Protein AF-A0A955VDM5-F1 (afdb_monomer)

Sequence (91 aa):
AAPAALADGPSVFKAEGCTECHSVSAKGIKLNADGTLEKDLSHIGAKHDKKWIAGVLLQKVDNEKGDKHKKKWRGSKDDLKVLAEWLESLK

Mean predicted aligned error: 4.31 Å

Structure (mmCIF, N/CA/C/O backbone):
data_AF-A0A955VDM5-F1
#
_entry.id   AF-A0A955VDM5-F1
#
loop_
_atom_site.group_PDB
_atom_site.id
_atom_site.type_symbol
_atom_site.lab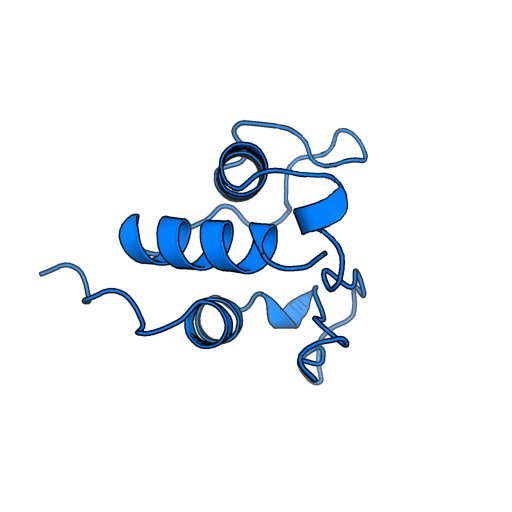el_atom_id
_atom_site.label_alt_id
_atom_site.label_comp_id
_atom_site.label_asym_id
_atom_site.label_entity_id
_atom_site.label_seq_id
_atom_site.pdbx_PDB_ins_code
_atom_site.Cartn_x
_atom_site.Cartn_y
_atom_site.Cartn_z
_atom_site.occupancy
_atom_site.B_iso_or_equiv
_atom_site.auth_seq_id
_atom_site.auth_comp_id
_atom_site.auth_asym_id
_atom_site.auth_atom_id
_atom_site.pdbx_PDB_model_num
ATOM 1 N N . ALA A 1 1 ? -15.599 8.113 17.972 1.00 36.66 1 ALA A N 1
ATOM 2 C CA . ALA A 1 1 ? -14.966 6.782 17.905 1.00 36.66 1 ALA A CA 1
ATOM 3 C C . ALA A 1 1 ? -14.329 6.642 16.530 1.00 36.66 1 ALA A C 1
ATOM 5 O O . ALA A 1 1 ? -14.972 7.042 15.566 1.00 36.66 1 ALA A O 1
ATOM 6 N N . ALA A 1 2 ? -13.082 6.176 16.427 1.00 46.00 2 ALA A N 1
ATOM 7 C CA . ALA A 1 2 ? -12.560 5.761 15.124 1.00 46.00 2 ALA A CA 1
ATOM 8 C C . ALA A 1 2 ? -13.387 4.551 14.646 1.00 46.00 2 ALA A C 1
ATOM 10 O O . ALA A 1 2 ? -13.792 3.757 15.501 1.00 46.00 2 ALA A O 1
ATOM 11 N N . PRO A 1 3 ? -13.701 4.429 13.346 1.00 51.56 3 PRO A N 1
ATOM 12 C CA . PRO A 1 3 ? -14.393 3.250 12.843 1.00 51.56 3 PRO A CA 1
ATOM 13 C C . PRO A 1 3 ? -13.570 2.001 13.181 1.00 51.56 3 PRO A C 1
ATOM 15 O O . PRO A 1 3 ? -12.339 2.037 13.144 1.00 51.56 3 PRO A O 1
ATOM 18 N N . ALA A 1 4 ? -14.257 0.929 13.577 1.00 58.91 4 ALA A N 1
ATOM 19 C CA . ALA A 1 4 ? -13.622 -0.364 13.790 1.00 58.91 4 ALA A CA 1
ATOM 20 C C . ALA A 1 4 ? -12.984 -0.831 12.477 1.00 58.91 4 ALA A C 1
ATOM 22 O O . ALA A 1 4 ? -13.553 -0.600 11.409 1.00 58.91 4 ALA A O 1
ATOM 23 N N . ALA A 1 5 ? -11.819 -1.471 12.580 1.00 61.97 5 ALA A N 1
ATOM 24 C CA . ALA A 1 5 ? -11.118 -2.016 11.427 1.00 61.97 5 ALA A CA 1
ATOM 25 C C . ALA A 1 5 ? -12.043 -2.916 10.596 1.00 61.97 5 ALA A C 1
ATOM 27 O O . ALA A 1 5 ? -12.849 -3.673 11.153 1.00 61.97 5 ALA A O 1
ATOM 28 N N . LEU A 1 6 ? -11.919 -2.855 9.272 1.00 72.69 6 LEU A N 1
ATOM 29 C CA . LEU A 1 6 ? -12.595 -3.804 8.395 1.00 72.69 6 LEU A CA 1
ATOM 30 C C . LEU A 1 6 ? -12.079 -5.220 8.671 1.00 72.69 6 LEU A C 1
ATOM 32 O O . LEU A 1 6 ? -10.921 -5.430 9.032 1.00 72.69 6 LEU A O 1
ATOM 36 N N . ALA A 1 7 ? -12.969 -6.198 8.500 1.00 78.12 7 ALA A N 1
ATOM 37 C CA . ALA A 1 7 ? -12.746 -7.563 8.970 1.00 78.12 7 ALA A CA 1
ATOM 38 C C . ALA A 1 7 ? -11.564 -8.279 8.291 1.00 78.12 7 ALA A C 1
ATOM 40 O O . ALA A 1 7 ? -10.983 -9.184 8.890 1.00 78.12 7 ALA A O 1
ATOM 41 N N . ASP A 1 8 ? -11.201 -7.897 7.060 1.00 90.75 8 ASP A N 1
ATOM 42 C CA . ASP A 1 8 ? -10.125 -8.538 6.305 1.00 90.75 8 ASP A CA 1
ATOM 43 C C . ASP A 1 8 ? -9.406 -7.599 5.316 1.00 90.75 8 ASP A C 1
ATOM 45 O O . ASP A 1 8 ? -9.899 -6.535 4.930 1.00 90.75 8 ASP A O 1
ATOM 49 N N . GLY A 1 9 ? -8.206 -8.014 4.895 1.00 93.50 9 GLY A N 1
ATOM 50 C CA . GLY A 1 9 ? -7.354 -7.268 3.965 1.00 93.50 9 GLY A CA 1
ATOM 51 C C . GLY A 1 9 ? -7.991 -6.966 2.603 1.00 93.50 9 GLY A C 1
ATOM 52 O O . GLY A 1 9 ? -7.912 -5.814 2.173 1.00 93.50 9 GLY A O 1
ATOM 53 N N . PRO A 1 10 ? -8.655 -7.926 1.924 1.00 95.31 10 PRO A N 1
ATOM 54 C CA . PRO A 1 10 ? -9.395 -7.652 0.692 1.00 95.31 10 PRO A CA 1
ATOM 55 C C . PRO A 1 10 ? -10.460 -6.559 0.841 1.00 95.31 10 PRO A C 1
ATOM 57 O O . PRO A 1 10 ? -10.649 -5.756 -0.076 1.00 95.31 10 PRO A O 1
ATOM 60 N N . SER A 1 11 ? -11.155 -6.522 1.978 1.00 94.56 11 SER A N 1
ATOM 61 C CA . SER A 1 11 ? -12.174 -5.517 2.273 1.00 94.56 11 SER A CA 1
ATOM 62 C C . SER A 1 11 ? -11.545 -4.142 2.458 1.00 94.56 11 SER A C 1
ATOM 64 O O . SER A 1 11 ? -12.000 -3.197 1.815 1.00 94.56 11 SER A O 1
ATOM 66 N N . VAL A 1 12 ? -10.454 -4.039 3.229 1.00 95.50 12 VAL A N 1
ATOM 67 C CA . VAL A 1 12 ? -9.683 -2.787 3.354 1.00 95.50 12 VAL A CA 1
ATOM 68 C C . VAL A 1 12 ? -9.181 -2.317 1.988 1.00 95.50 12 VAL A C 1
ATOM 70 O O . VAL A 1 12 ? -9.362 -1.161 1.621 1.00 95.50 12 VAL A O 1
ATOM 73 N N . PHE A 1 13 ? -8.602 -3.216 1.190 1.00 96.00 13 PHE A N 1
ATOM 74 C CA . PHE A 1 13 ? -8.049 -2.894 -0.127 1.00 96.00 13 PHE A CA 1
ATOM 75 C C . PHE A 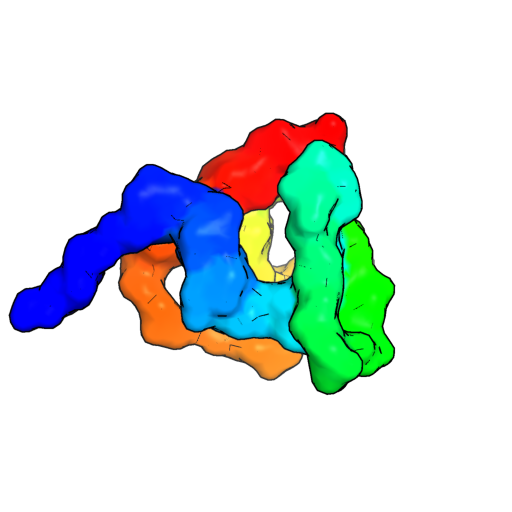1 13 ? -9.093 -2.270 -1.062 1.00 96.00 13 PHE A C 1
ATOM 77 O O . PHE A 1 13 ? -8.817 -1.284 -1.749 1.00 96.00 13 PHE A O 1
ATOM 84 N N . LYS A 1 14 ? -10.308 -2.829 -1.079 1.00 93.50 14 LYS A N 1
ATOM 85 C CA . LYS A 1 14 ? -11.418 -2.306 -1.884 1.00 93.50 14 LYS A CA 1
ATOM 86 C C . LYS A 1 14 ? -11.965 -0.997 -1.316 1.00 93.50 14 LYS A C 1
ATOM 88 O O . LYS A 1 14 ? -12.156 -0.060 -2.084 1.00 93.50 14 LYS A O 1
ATOM 93 N N . ALA A 1 15 ? -12.193 -0.928 -0.004 1.00 93.19 15 ALA A N 1
ATOM 94 C CA . ALA A 1 15 ? -12.778 0.238 0.657 1.00 93.19 15 ALA A CA 1
ATOM 95 C C . ALA A 1 15 ? -11.883 1.484 0.571 1.00 93.19 15 ALA A C 1
ATOM 97 O O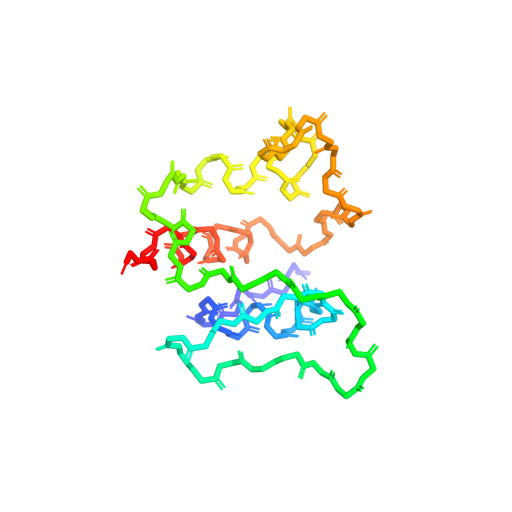 . ALA A 1 15 ? -12.380 2.586 0.366 1.00 93.19 15 ALA A O 1
ATOM 98 N N . GLU A 1 16 ? -10.564 1.303 0.645 1.00 93.25 16 GLU A N 1
ATOM 99 C CA . GLU A 1 16 ? -9.579 2.392 0.595 1.00 93.25 16 GLU A CA 1
ATOM 100 C C . GLU A 1 16 ? -9.174 2.780 -0.842 1.00 93.25 16 GLU A C 1
ATOM 102 O O . GLU A 1 16 ? -8.201 3.506 -1.048 1.00 93.25 16 GLU A O 1
ATOM 107 N N . GLY A 1 17 ? -9.895 2.289 -1.858 1.00 92.00 17 GLY A N 1
ATOM 108 C CA . GLY A 1 17 ? -9.697 2.688 -3.256 1.00 92.00 17 GLY A CA 1
ATOM 109 C C . GLY A 1 17 ? -8.436 2.124 -3.916 1.00 92.00 17 GLY A C 1
ATOM 110 O O . GLY A 1 17 ? -8.017 2.604 -4.968 1.00 92.00 17 GLY A O 1
ATOM 111 N N . CYS A 1 18 ? -7.813 1.076 -3.363 1.00 94.56 18 CYS A N 1
ATOM 112 C CA . CYS A 1 18 ? -6.586 0.515 -3.946 1.00 94.56 18 CYS A CA 1
ATOM 113 C C . CYS A 1 18 ? -6.815 -0.026 -5.372 1.00 94.56 18 CYS A C 1
ATOM 115 O O . CYS A 1 18 ? -5.905 -0.008 -6.202 1.00 94.56 18 CYS A O 1
ATOM 117 N N . THR A 1 19 ? -8.052 -0.432 -5.678 1.00 94.44 19 THR A N 1
ATOM 118 C CA . THR A 1 19 ? -8.477 -0.911 -7.005 1.00 94.44 19 THR A CA 1
ATOM 119 C C . THR A 1 19 ? -8.485 0.164 -8.097 1.00 94.44 19 THR A C 1
ATOM 121 O O . THR A 1 19 ? -8.631 -0.178 -9.263 1.00 94.44 19 THR A O 1
ATOM 124 N N . GLU A 1 20 ? -8.264 1.441 -7.773 1.00 92.38 20 GLU A N 1
ATOM 125 C CA . GLU A 1 20 ? -8.080 2.502 -8.778 1.00 92.38 20 GLU A CA 1
ATOM 126 C C . GLU A 1 20 ? -6.762 2.368 -9.560 1.00 92.38 20 GLU A C 1
ATOM 128 O O . GLU A 1 20 ? -6.614 2.935 -10.642 1.00 92.38 20 GLU A O 1
ATOM 133 N N . CYS A 1 21 ? -5.757 1.693 -8.990 1.00 94.06 21 CYS A N 1
ATOM 134 C CA . CYS A 1 21 ? -4.404 1.601 -9.562 1.00 94.06 21 CYS A CA 1
ATOM 135 C C . CYS A 1 21 ? -3.741 0.221 -9.396 1.00 94.06 21 CYS A C 1
ATOM 137 O O . CYS A 1 21 ? -2.624 0.008 -9.875 1.00 94.06 21 CYS A O 1
ATOM 139 N N . HIS A 1 22 ? -4.365 -0.697 -8.659 1.00 95.38 22 HIS A N 1
ATOM 140 C CA . HIS A 1 22 ? -3.803 -2.007 -8.364 1.00 95.38 22 HIS A CA 1
ATOM 141 C C . HIS A 1 22 ? -4.839 -3.116 -8.521 1.00 95.38 22 HIS A C 1
ATOM 143 O O . HIS A 1 22 ? -5.982 -2.994 -8.083 1.00 95.38 22 HIS A O 1
ATOM 149 N N . SER A 1 23 ? -4.401 -4.234 -9.088 1.00 95.56 23 SER A N 1
ATOM 150 C CA . SER A 1 23 ? -5.115 -5.509 -9.098 1.00 95.56 23 SER A CA 1
ATOM 151 C C . SER A 1 23 ? -4.450 -6.498 -8.135 1.00 95.56 23 SER A C 1
ATOM 153 O O . SER A 1 23 ? -3.301 -6.325 -7.720 1.00 95.56 23 SER A O 1
A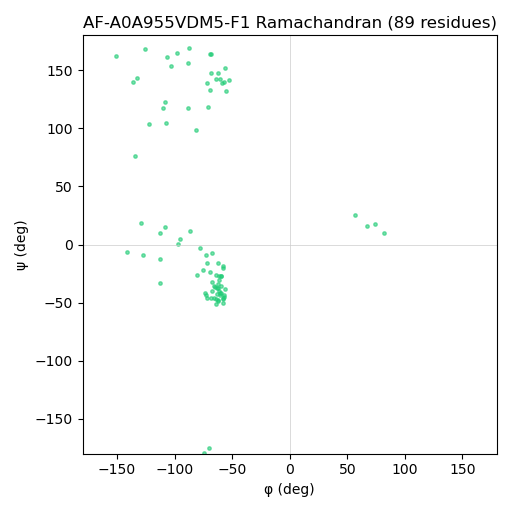TOM 155 N N . VAL A 1 24 ? -5.194 -7.536 -7.753 1.00 96.25 24 VAL A N 1
ATOM 156 C CA . VAL A 1 24 ? -4.671 -8.729 -7.074 1.00 96.25 24 VAL A CA 1
ATOM 157 C C . VAL A 1 24 ? -5.295 -9.943 -7.755 1.00 96.25 24 VAL A C 1
ATOM 159 O O . VAL A 1 24 ? -6.253 -10.550 -7.262 1.00 96.25 24 VAL A O 1
ATOM 162 N N . SER A 1 25 ? -4.784 -10.263 -8.939 1.00 93.94 25 SER A N 1
ATOM 163 C CA . SER A 1 25 ? -5.325 -11.293 -9.828 1.00 93.94 25 SER A CA 1
ATOM 164 C C . SER A 1 25 ? -5.348 -12.681 -9.185 1.00 93.94 25 SER A C 1
ATOM 166 O O . SER A 1 25 ? -6.335 -13.398 -9.338 1.00 93.94 25 SER A O 1
ATOM 168 N N . ALA A 1 26 ? -4.353 -13.029 -8.358 1.00 93.12 26 ALA A N 1
ATOM 169 C CA . ALA A 1 26 ? -4.335 -14.287 -7.596 1.00 93.12 26 ALA A CA 1
ATOM 170 C C . ALA A 1 26 ? -5.492 -14.422 -6.586 1.00 93.12 26 ALA A C 1
ATOM 172 O O . ALA A 1 26 ? -5.768 -15.514 -6.090 1.00 93.12 26 ALA A O 1
ATOM 173 N N . LYS A 1 27 ? -6.179 -13.319 -6.266 1.00 93.75 27 LYS A N 1
ATOM 174 C CA . LYS A 1 27 ? -7.389 -13.281 -5.430 1.00 93.75 27 LYS A CA 1
ATOM 175 C C . LYS A 1 27 ? -8.637 -12.866 -6.218 1.00 93.75 27 LYS A C 1
ATOM 177 O O . LYS A 1 27 ? -9.670 -12.591 -5.616 1.00 93.75 27 LYS A O 1
ATOM 182 N N . GLY A 1 28 ? -8.550 -12.797 -7.549 1.00 93.62 28 GLY A N 1
ATOM 183 C CA . GLY A 1 28 ? -9.648 -12.382 -8.424 1.00 93.62 28 GLY A CA 1
ATOM 184 C C . GLY A 1 28 ? -10.045 -10.907 -8.286 1.00 93.62 28 GLY A C 1
ATOM 185 O O . GLY A 1 28 ? -11.129 -10.527 -8.726 1.00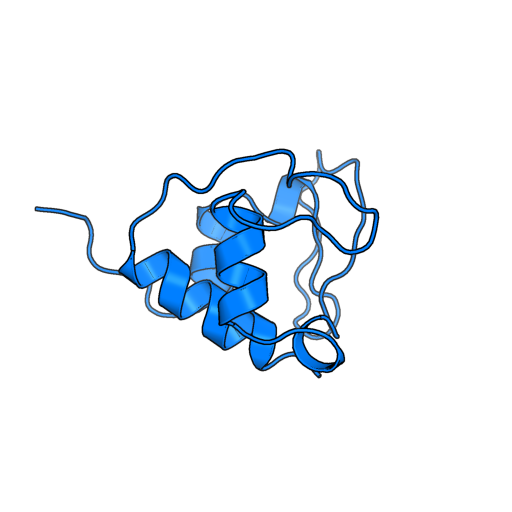 93.62 28 GLY A O 1
ATOM 186 N N . ILE A 1 29 ? -9.206 -10.069 -7.669 1.00 93.81 29 ILE A N 1
ATOM 187 C CA . ILE A 1 29 ? -9.476 -8.637 -7.503 1.00 93.81 29 ILE A CA 1
ATOM 188 C C . ILE A 1 29 ? -8.950 -7.906 -8.733 1.00 93.81 29 ILE A C 1
ATOM 190 O O . ILE A 1 29 ? -7.750 -7.906 -9.003 1.00 93.81 29 ILE A O 1
ATOM 194 N N . LYS A 1 30 ? -9.861 -7.266 -9.460 1.00 92.19 30 LYS A N 1
ATOM 195 C CA . LYS A 1 30 ? -9.551 -6.462 -10.642 1.00 92.19 30 LYS A CA 1
ATOM 196 C C . LYS A 1 30 ? -9.475 -4.981 -10.285 1.00 92.19 30 LYS A C 1
ATOM 198 O O . LYS A 1 30 ? -9.959 -4.567 -9.229 1.00 92.19 30 LYS A O 1
ATOM 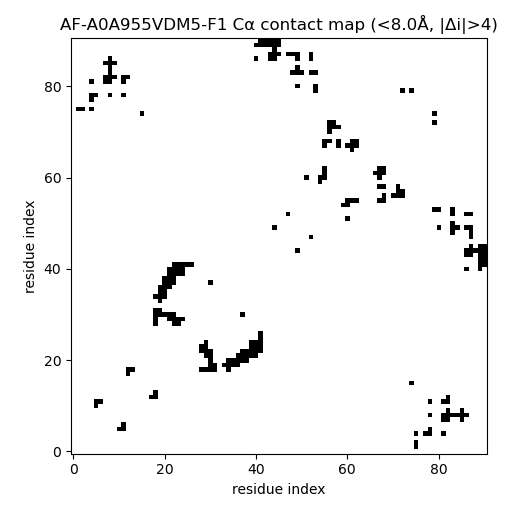203 N N . LEU A 1 31 ? -8.897 -4.207 -11.199 1.00 90.25 31 LEU A N 1
ATOM 204 C CA . LEU A 1 31 ? -9.063 -2.759 -11.208 1.00 90.25 31 LEU A CA 1
ATOM 205 C C . LEU A 1 31 ? -10.553 -2.402 -11.275 1.00 90.25 31 LEU A C 1
ATOM 207 O O . LEU A 1 31 ? -11.367 -3.161 -11.813 1.00 90.25 31 LEU A O 1
ATOM 211 N N . ASN A 1 32 ? -10.910 -1.241 -10.737 1.00 86.69 32 ASN A N 1
ATOM 212 C CA . ASN A 1 32 ? -12.208 -0.647 -11.026 1.00 86.69 32 ASN A CA 1
ATOM 213 C C . ASN A 1 32 ? -12.272 -0.192 -12.502 1.00 86.69 32 ASN A C 1
ATOM 215 O O . ASN A 1 32 ? -11.252 -0.115 -13.183 1.00 86.69 32 ASN A O 1
ATOM 219 N N . ALA A 1 33 ? -13.479 0.071 -13.012 1.00 73.81 33 ALA A N 1
ATOM 220 C CA . ALA A 1 33 ? -13.700 0.350 -14.438 1.00 73.81 33 ALA A CA 1
ATOM 221 C C . ALA A 1 33 ? -12.918 1.572 -14.964 1.00 73.81 33 ALA A C 1
ATOM 223 O O . ALA A 1 33 ? -12.551 1.599 -16.135 1.00 73.81 33 ALA A O 1
ATOM 224 N N . ASP A 1 34 ? -12.618 2.530 -14.084 1.00 75.56 34 ASP A N 1
ATOM 225 C CA . ASP A 1 34 ? -11.857 3.746 -14.393 1.00 75.56 34 ASP A CA 1
ATOM 226 C C . ASP A 1 34 ? -10.351 3.613 -14.084 1.00 75.56 34 ASP A C 1
ATOM 228 O O . ASP A 1 34 ? -9.592 4.582 -14.176 1.00 75.56 34 ASP A O 1
ATOM 232 N N . GLY A 1 35 ? -9.901 2.424 -13.673 1.00 68.25 35 GLY A N 1
ATOM 233 C CA . GLY A 1 35 ? -8.517 2.153 -13.312 1.00 68.25 35 GLY A CA 1
ATOM 234 C C . GLY A 1 35 ? -7.618 2.154 -14.544 1.00 68.25 35 GLY A C 1
ATOM 235 O O . GLY A 1 35 ? -7.782 1.349 -15.454 1.00 68.25 35 GLY A O 1
ATOM 236 N N . THR A 1 36 ? -6.644 3.063 -14.575 1.00 67.81 36 THR A N 1
ATOM 237 C CA . THR A 1 36 ? -5.772 3.290 -15.749 1.00 67.81 36 THR A CA 1
ATOM 238 C C . THR A 1 36 ? -4.317 2.895 -15.521 1.00 67.81 36 THR A C 1
ATOM 240 O O . THR A 1 36 ? -3.530 2.827 -16.463 1.00 67.81 36 THR A O 1
ATOM 243 N N . LEU A 1 37 ? -3.936 2.641 -14.269 1.00 70.56 37 LEU A N 1
ATOM 244 C CA . LEU A 1 37 ? -2.602 2.191 -13.900 1.00 70.56 37 LEU A CA 1
ATOM 245 C C . LEU A 1 37 ? -2.726 0.743 -13.437 1.00 70.56 37 LEU A C 1
ATOM 247 O O . LEU A 1 37 ? -3.406 0.496 -12.450 1.00 70.56 37 LEU A O 1
ATOM 251 N N . GLU A 1 38 ? -2.088 -0.202 -14.121 1.00 68.56 38 GLU A N 1
ATOM 252 C CA . GLU A 1 38 ? -2.117 -1.602 -13.697 1.00 68.56 38 GLU A CA 1
ATOM 253 C C . GLU A 1 38 ? -0.763 -2.004 -13.120 1.00 68.56 38 GLU A C 1
ATOM 255 O O . GLU A 1 38 ? 0.226 -2.188 -13.830 1.00 68.56 38 GLU A O 1
ATOM 260 N N . LYS A 1 39 ? -0.712 -2.114 -11.793 1.00 85.50 39 LYS A N 1
ATOM 261 C CA . LYS A 1 39 ? 0.351 -2.831 -11.092 1.00 85.50 39 LYS A CA 1
ATOM 262 C C . LYS A 1 39 ? -0.288 -3.923 -10.253 1.00 85.50 39 LYS A C 1
ATOM 264 O O . LYS A 1 39 ? -0.851 -3.634 -9.198 1.00 85.50 39 LYS A O 1
ATOM 269 N N . ASP A 1 40 ? -0.194 -5.155 -10.727 1.00 93.81 40 ASP A N 1
ATOM 270 C CA . ASP A 1 40 ? -0.686 -6.311 -9.992 1.00 93.81 40 ASP A CA 1
ATOM 271 C C . ASP A 1 40 ? 0.185 -6.581 -8.752 1.00 93.81 40 ASP A C 1
ATOM 273 O O . ASP A 1 40 ? 1.417 -6.546 -8.812 1.00 93.81 40 ASP A O 1
ATOM 277 N N . LEU A 1 41 ? -0.467 -6.806 -7.610 1.00 96.19 41 LEU A N 1
ATOM 278 C CA . LEU A 1 41 ? 0.177 -7.026 -6.312 1.00 96.19 41 LEU A CA 1
ATOM 279 C C . LEU A 1 41 ? 0.078 -8.481 -5.835 1.00 96.19 41 LEU A C 1
ATOM 281 O O . LEU A 1 41 ? 0.345 -8.754 -4.666 1.00 96.19 41 LEU A O 1
ATOM 285 N N . SER A 1 42 ? -0.268 -9.430 -6.711 1.00 96.12 42 SER A N 1
ATOM 286 C CA . SER A 1 42 ? -0.479 -10.845 -6.353 1.00 96.12 42 SER A CA 1
ATOM 287 C C . SER A 1 42 ? 0.723 -11.523 -5.702 1.00 96.12 42 SER A C 1
ATOM 289 O O . SER A 1 42 ? 0.546 -12.532 -5.030 1.00 96.12 42 SER A O 1
ATOM 291 N N . HIS A 1 43 ? 1.921 -10.968 -5.884 1.00 95.62 43 HIS A N 1
ATOM 292 C CA . HIS A 1 43 ? 3.178 -11.528 -5.383 1.00 95.62 43 HIS A CA 1
ATOM 293 C C . HIS A 1 43 ? 4.008 -10.504 -4.599 1.00 95.62 43 HIS A C 1
ATOM 295 O O . HIS A 1 43 ? 5.219 -10.666 -4.438 1.00 95.62 43 HIS A O 1
ATOM 301 N N . ILE A 1 44 ? 3.398 -9.405 -4.137 1.00 95.75 44 ILE A N 1
ATOM 302 C CA . ILE A 1 44 ? 4.149 -8.332 -3.468 1.00 95.75 44 ILE A CA 1
ATOM 303 C C . ILE A 1 44 ? 4.830 -8.822 -2.179 1.00 95.75 44 ILE A C 1
ATOM 305 O O . ILE A 1 44 ? 5.956 -8.422 -1.880 1.00 95.75 44 ILE A O 1
ATOM 309 N N . GLY A 1 45 ? 4.192 -9.754 -1.470 1.00 96.56 45 GLY A N 1
ATOM 310 C CA . GLY A 1 45 ? 4.691 -10.378 -0.250 1.00 96.56 45 GLY A CA 1
ATOM 311 C C . GLY A 1 45 ? 5.837 -11.370 -0.455 1.00 96.56 45 GLY A C 1
ATOM 312 O O . GLY A 1 45 ? 6.451 -11.800 0.522 1.00 96.56 45 GLY A O 1
ATOM 313 N N . ALA A 1 46 ? 6.161 -11.732 -1.703 1.00 96.50 46 ALA A N 1
ATOM 314 C CA . ALA A 1 46 ? 7.377 -12.483 -2.017 1.00 96.50 46 ALA A CA 1
ATOM 315 C C . ALA A 1 46 ? 8.635 -11.600 -1.961 1.00 96.50 46 ALA A C 1
ATOM 317 O O . ALA A 1 46 ? 9.742 -12.114 -1.811 1.00 96.50 46 ALA A O 1
ATOM 318 N N . LYS A 1 47 ? 8.473 -10.276 -2.088 1.00 95.19 47 LYS A N 1
ATOM 319 C CA . LYS A 1 47 ? 9.579 -9.310 -2.152 1.00 95.19 47 LYS A CA 1
ATOM 320 C C . LYS A 1 47 ? 9.656 -8.395 -0.940 1.00 95.19 47 LYS A C 1
ATOM 322 O O . LYS A 1 47 ? 10.751 -7.991 -0.564 1.00 95.19 47 LYS A O 1
ATOM 327 N N . HIS A 1 48 ? 8.509 -8.057 -0.354 1.00 97.62 48 HIS A N 1
ATOM 328 C CA . HIS A 1 48 ? 8.417 -7.025 0.672 1.00 97.62 48 HIS A CA 1
ATOM 329 C C . HIS A 1 48 ? 7.595 -7.486 1.867 1.00 97.62 48 HIS A C 1
ATOM 331 O O . HIS A 1 48 ? 6.590 -8.181 1.726 1.00 97.62 48 HIS A O 1
ATOM 337 N N . ASP A 1 49 ? 8.021 -7.056 3.050 1.00 98.06 49 ASP A N 1
ATOM 338 C CA . ASP A 1 49 ? 7.329 -7.332 4.302 1.00 98.06 49 ASP A CA 1
ATOM 339 C C . ASP A 1 49 ? 6.244 -6.277 4.594 1.00 98.06 49 ASP A C 1
ATOM 341 O O . ASP A 1 49 ? 6.166 -5.206 3.977 1.00 98.06 49 ASP A O 1
ATOM 345 N N . LYS A 1 50 ? 5.396 -6.550 5.587 1.00 97.62 50 LYS A N 1
ATOM 346 C CA . LYS A 1 50 ? 4.327 -5.630 6.006 1.00 97.62 50 LYS A CA 1
ATOM 347 C C . LYS A 1 50 ? 4.847 -4.264 6.464 1.00 97.62 50 LYS A C 1
ATOM 349 O O . LYS A 1 50 ? 4.125 -3.272 6.365 1.00 97.62 50 LYS A O 1
ATOM 354 N N . LYS A 1 51 ? 6.084 -4.178 6.974 1.00 98.19 51 LYS A N 1
ATOM 355 C CA . LYS A 1 51 ? 6.668 -2.908 7.435 1.00 98.19 51 LYS A CA 1
ATOM 356 C C . LYS A 1 51 ? 7.010 -2.025 6.246 1.00 98.19 51 LYS A C 1
ATOM 358 O O . LYS A 1 51 ? 6.697 -0.835 6.282 1.00 98.19 51 LYS A O 1
ATOM 363 N N . TRP A 1 52 ? 7.599 -2.596 5.199 1.00 98.31 52 TRP A N 1
ATOM 364 C CA . TRP A 1 52 ? 7.855 -1.896 3.948 1.00 98.31 52 TRP A CA 1
ATOM 365 C C . TRP A 1 52 ? 6.543 -1.453 3.305 1.00 98.31 52 TRP A C 1
ATOM 367 O O . TRP A 1 52 ? 6.392 -0.272 3.001 1.00 98.31 52 TRP A O 1
ATOM 377 N N . ILE A 1 53 ? 5.554 -2.348 3.207 1.00 98.12 53 ILE A N 1
ATOM 378 C CA . ILE A 1 53 ? 4.240 -2.046 2.616 1.00 98.12 53 ILE A CA 1
ATOM 379 C C . ILE A 1 53 ? 3.567 -0.879 3.352 1.00 98.12 53 ILE A C 1
ATOM 381 O O . ILE A 1 53 ? 3.186 0.119 2.735 1.00 98.12 53 ILE A O 1
ATOM 385 N N . ALA A 1 54 ? 3.488 -0.943 4.685 1.00 98.19 54 ALA A N 1
ATOM 386 C CA . ALA A 1 54 ? 2.950 0.152 5.487 1.00 98.19 54 ALA A CA 1
ATOM 387 C C . ALA A 1 54 ? 3.788 1.436 5.345 1.00 98.19 54 ALA A C 1
ATOM 389 O O . ALA A 1 54 ? 3.243 2.538 5.290 1.00 98.19 54 ALA A O 1
ATOM 390 N N . GLY A 1 55 ? 5.113 1.311 5.254 1.00 98.25 55 GLY A N 1
ATOM 391 C CA . GLY A 1 55 ? 6.030 2.423 5.027 1.00 98.25 55 GLY A CA 1
ATOM 392 C C . GLY A 1 55 ? 5.774 3.143 3.703 1.00 98.25 55 GLY A C 1
ATOM 393 O O . GLY A 1 55 ? 5.752 4.373 3.689 1.00 98.25 55 GLY A O 1
ATOM 394 N N . VAL A 1 56 ? 5.544 2.404 2.615 1.00 97.81 56 VAL A N 1
ATOM 395 C CA . VAL A 1 56 ? 5.233 2.950 1.286 1.00 97.81 56 VAL A CA 1
ATOM 396 C C . VAL A 1 56 ? 3.909 3.710 1.318 1.00 97.81 56 VAL A C 1
ATOM 398 O O . VAL A 1 56 ? 3.848 4.853 0.863 1.00 97.81 56 VAL A O 1
ATOM 401 N N . LEU A 1 57 ? 2.866 3.127 1.920 1.00 97.56 57 LEU A 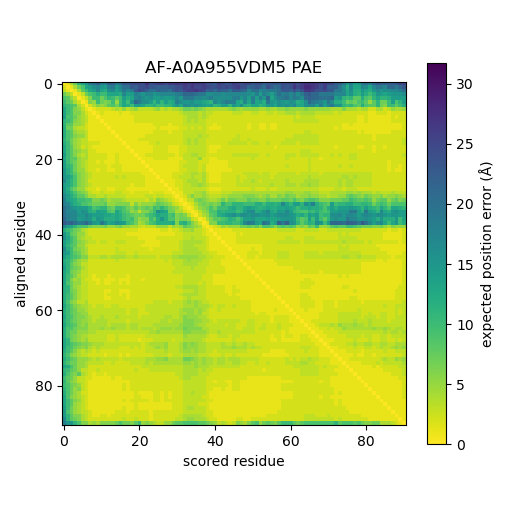N 1
ATOM 402 C CA . LEU A 1 57 ? 1.547 3.760 2.042 1.00 97.56 57 LEU A CA 1
ATOM 403 C C . LEU A 1 57 ? 1.584 5.010 2.936 1.00 97.56 57 LEU A C 1
ATOM 405 O O . LEU A 1 57 ? 0.931 6.012 2.646 1.00 97.56 57 LEU A O 1
ATOM 409 N N . LEU A 1 58 ? 2.406 5.007 3.986 1.00 97.62 58 LEU A N 1
ATOM 410 C CA . LEU A 1 58 ? 2.666 6.187 4.818 1.00 97.62 58 LEU A CA 1
ATOM 411 C C . LEU A 1 58 ? 3.641 7.189 4.173 1.00 97.62 58 LEU A C 1
ATOM 413 O O . LEU A 1 58 ? 3.894 8.239 4.769 1.00 97.62 58 LEU A O 1
ATOM 417 N N . GLN A 1 59 ? 4.184 6.873 2.990 1.00 97.38 59 GLN A N 1
ATOM 418 C CA . GLN A 1 59 ? 5.240 7.608 2.282 1.00 97.38 59 GLN A CA 1
ATOM 419 C C . GLN A 1 59 ? 6.534 7.806 3.098 1.00 97.38 59 GLN A C 1
ATOM 421 O O . GLN A 1 59 ? 7.301 8.738 2.858 1.00 97.38 59 GLN A O 1
ATOM 426 N N . LYS A 1 60 ? 6.805 6.924 4.065 1.00 97.81 60 LYS A N 1
ATOM 427 C CA . LYS A 1 60 ? 8.026 6.933 4.891 1.00 97.81 60 LYS A CA 1
ATOM 428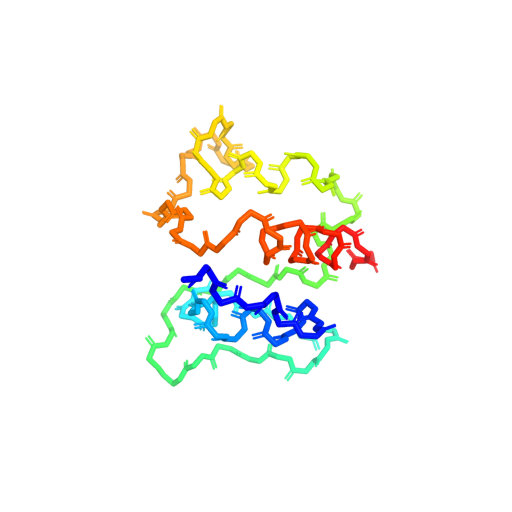 C C . LYS A 1 60 ? 9.224 6.301 4.189 1.00 97.81 60 LYS A C 1
ATOM 430 O O . LYS A 1 60 ? 10.353 6.668 4.485 1.00 97.81 60 LYS A O 1
ATOM 435 N N . VAL A 1 61 ? 8.975 5.395 3.249 1.00 97.69 61 VAL A N 1
ATOM 436 C CA . VAL A 1 61 ? 9.992 4.791 2.376 1.00 97.69 61 VAL A CA 1
ATOM 437 C C . VAL A 1 61 ? 9.588 4.979 0.917 1.00 97.69 61 VAL A C 1
ATOM 439 O O . VAL A 1 61 ? 8.468 5.423 0.640 1.00 97.69 61 VAL A O 1
ATOM 442 N N . ASP A 1 62 ? 10.511 4.709 0.005 1.00 97.44 62 ASP A N 1
ATOM 443 C CA . ASP A 1 62 ? 10.248 4.734 -1.432 1.00 97.44 62 ASP A CA 1
ATOM 444 C C . ASP A 1 62 ? 9.740 3.371 -1.913 1.00 97.44 62 ASP A C 1
ATOM 446 O O . ASP A 1 62 ? 9.962 2.339 -1.276 1.00 97.44 62 ASP A O 1
ATOM 450 N N . ASN A 1 63 ? 9.023 3.374 -3.035 1.00 93.81 63 ASN A N 1
ATOM 451 C CA . ASN A 1 63 ? 8.624 2.159 -3.731 1.00 93.81 63 ASN A CA 1
ATOM 452 C C . ASN A 1 63 ? 9.823 1.533 -4.475 1.00 93.81 63 ASN A C 1
ATOM 454 O O . ASN A 1 63 ? 10.927 2.070 -4.479 1.00 93.81 63 ASN A O 1
ATOM 458 N N . GLU A 1 64 ? 9.597 0.416 -5.172 1.00 90.88 64 GLU A N 1
ATOM 459 C CA . GLU A 1 64 ? 10.644 -0.298 -5.927 1.00 90.88 64 GLU A CA 1
ATOM 460 C C . GLU A 1 64 ? 11.353 0.545 -7.008 1.00 90.88 64 GLU A C 1
ATOM 462 O O . GLU A 1 64 ? 12.429 0.172 -7.462 1.00 90.88 64 GLU A O 1
ATOM 467 N N . LYS A 1 65 ? 10.762 1.666 -7.437 1.00 90.94 65 LYS A N 1
ATOM 468 C CA . LYS A 1 65 ? 11.325 2.594 -8.430 1.00 90.94 65 LYS A CA 1
ATOM 469 C C . LYS A 1 65 ? 12.047 3.793 -7.804 1.00 90.94 65 LYS A C 1
ATOM 471 O O . LYS A 1 65 ? 12.541 4.634 -8.544 1.00 90.94 65 LYS A O 1
ATOM 476 N N . GLY A 1 66 ? 12.103 3.885 -6.475 1.00 94.75 66 GLY A N 1
ATOM 477 C CA . GLY A 1 66 ? 12.652 5.051 -5.778 1.00 94.75 66 GLY A CA 1
ATOM 478 C C . GLY A 1 66 ? 11.671 6.222 -5.647 1.00 94.75 66 GLY A C 1
ATOM 479 O O . GLY A 1 66 ? 12.068 7.294 -5.207 1.00 94.75 66 GLY A O 1
ATOM 480 N N . ASP A 1 67 ? 10.388 6.029 -5.977 1.00 94.81 67 ASP A N 1
ATOM 481 C CA . ASP A 1 67 ? 9.364 7.075 -5.872 1.00 94.81 67 ASP A CA 1
ATOM 482 C C . ASP A 1 67 ? 8.463 6.881 -4.645 1.00 94.81 67 ASP A C 1
ATOM 484 O O . ASP A 1 67 ? 8.171 5.757 -4.224 1.00 94.81 67 ASP A O 1
ATOM 488 N N . LYS A 1 68 ? 7.880 7.967 -4.125 1.00 96.06 68 LYS A N 1
ATOM 489 C CA . LYS A 1 68 ? 6.784 7.861 -3.150 1.00 96.06 68 LYS A CA 1
ATOM 490 C C . LYS A 1 68 ? 5.519 7.296 -3.795 1.00 96.06 68 LYS A C 1
ATOM 492 O O . LYS A 1 68 ? 5.208 7.561 -4.956 1.00 96.06 68 LYS A O 1
ATOM 497 N N . HIS A 1 69 ? 4.734 6.550 -3.014 1.00 94.94 69 HIS A N 1
ATOM 498 C CA . HIS A 1 69 ? 3.390 6.161 -3.438 1.00 94.94 69 HIS A CA 1
ATOM 499 C C . HIS A 1 69 ? 2.538 7.407 -3.720 1.00 94.94 69 HIS A C 1
ATOM 501 O O . HIS A 1 69 ? 2.603 8.379 -2.965 1.00 94.94 69 HIS A O 1
ATOM 507 N N . LYS A 1 70 ? 1.731 7.380 -4.792 1.00 91.38 70 LYS A N 1
ATOM 508 C CA . LYS A 1 70 ? 0.962 8.551 -5.258 1.00 91.38 70 LYS A CA 1
ATOM 509 C C . LYS A 1 70 ? -0.039 9.051 -4.216 1.00 91.38 70 LYS A C 1
ATOM 511 O O . LYS A 1 70 ? -0.217 10.254 -4.056 1.00 91.38 70 LYS A O 1
ATOM 516 N N . LYS A 1 71 ? -0.698 8.125 -3.515 1.00 92.12 71 LYS A N 1
ATOM 517 C CA . LYS A 1 71 ? -1.674 8.432 -2.463 1.00 92.12 71 LYS A CA 1
ATOM 518 C C . LYS A 1 71 ? -1.084 8.087 -1.098 1.00 92.12 71 LYS A C 1
ATOM 520 O O . LYS A 1 71 ? -0.702 6.941 -0.869 1.00 92.12 71 LYS A O 1
ATOM 525 N N . LYS A 1 72 ? -1.020 9.066 -0.195 1.00 95.62 72 LYS A N 1
ATOM 526 C CA . LYS A 1 72 ? -0.706 8.822 1.217 1.00 95.62 72 LYS A CA 1
ATOM 527 C C . LYS A 1 72 ? -1.890 8.143 1.896 1.00 95.62 72 LYS A C 1
ATOM 529 O O . LYS A 1 72 ? -3.026 8.560 1.679 1.00 95.62 72 LYS A O 1
ATOM 534 N N . TRP A 1 73 ? -1.615 7.169 2.753 1.00 95.88 73 TRP A N 1
ATOM 535 C CA . TRP A 1 73 ? -2.606 6.513 3.596 1.00 95.88 73 TRP A CA 1
ATOM 536 C C . TRP A 1 73 ? -3.389 7.519 4.450 1.00 95.88 73 TRP A C 1
ATOM 538 O O . TRP A 1 73 ? -2.792 8.388 5.098 1.00 95.88 73 TRP A O 1
ATOM 548 N N . ARG A 1 74 ? -4.720 7.383 4.453 1.00 92.25 74 ARG A N 1
ATOM 549 C CA . ARG A 1 74 ? -5.646 8.211 5.244 1.00 92.25 74 ARG A CA 1
ATOM 550 C C . ARG A 1 74 ? -6.629 7.401 6.100 1.00 92.25 74 ARG A C 1
ATOM 552 O O . ARG A 1 74 ? -7.287 8.013 6.937 1.00 92.25 74 ARG A O 1
ATOM 559 N N . GLY A 1 75 ? -6.697 6.079 5.929 1.00 90.25 75 GLY A N 1
ATOM 560 C CA . GLY A 1 75 ? -7.498 5.181 6.761 1.00 90.25 75 GLY A CA 1
ATOM 561 C C . GLY A 1 75 ? -6.961 5.022 8.189 1.00 90.25 75 GLY A C 1
ATOM 562 O O . GLY A 1 75 ? -5.983 5.661 8.604 1.00 90.25 75 GLY A O 1
ATOM 563 N N . SER A 1 76 ? -7.588 4.143 8.970 1.00 94.50 76 SER A N 1
ATOM 564 C CA . SER A 1 76 ? -7.180 3.898 10.357 1.00 94.50 76 SER A CA 1
ATOM 565 C C . SER A 1 76 ? -5.823 3.178 10.446 1.00 94.50 76 SER A C 1
ATOM 567 O O . SER A 1 76 ? -5.314 2.621 9.470 1.00 94.50 76 SER A O 1
ATOM 569 N N . LYS A 1 77 ? -5.190 3.199 11.627 1.00 94.50 77 LYS A N 1
ATOM 570 C CA . LYS A 1 77 ? -3.947 2.436 11.860 1.00 94.50 77 LYS A CA 1
ATOM 571 C C . LYS A 1 77 ? -4.194 0.927 11.838 1.00 94.50 77 LYS A C 1
ATOM 573 O O . LYS A 1 77 ? -3.308 0.185 11.421 1.00 94.50 77 LYS A O 1
ATOM 578 N N . ASP A 1 78 ? -5.372 0.501 12.279 1.00 94.81 78 ASP A N 1
ATOM 579 C CA . ASP A 1 78 ? -5.731 -0.911 12.338 1.00 94.81 78 ASP A CA 1
ATOM 580 C C . ASP A 1 78 ? -6.005 -1.452 10.931 1.00 94.81 78 ASP A C 1
ATOM 582 O O . ASP A 1 78 ? -5.460 -2.492 10.569 1.00 94.81 78 ASP A O 1
ATOM 586 N N . ASP A 1 79 ? -6.707 -0.690 10.086 1.00 95.44 79 ASP A N 1
ATOM 587 C CA . ASP A 1 79 ? -6.892 -1.028 8.668 1.00 95.44 79 ASP A CA 1
ATOM 588 C C . ASP A 1 79 ? -5.554 -1.099 7.927 1.00 95.44 79 ASP A C 1
ATOM 590 O O . ASP A 1 79 ? -5.318 -2.031 7.161 1.00 95.44 79 ASP A O 1
ATOM 594 N N . LEU A 1 80 ? -4.632 -0.163 8.196 1.00 97.19 80 LEU A N 1
ATOM 595 C CA . LEU A 1 80 ? -3.291 -0.201 7.605 1.00 97.19 80 LEU A CA 1
ATOM 596 C C . LEU A 1 80 ? -2.552 -1.487 7.977 1.00 97.19 80 LEU A C 1
ATOM 598 O O . LEU A 1 80 ? -1.874 -2.078 7.136 1.00 97.19 80 LEU A O 1
ATOM 602 N N . LYS A 1 81 ? -2.664 -1.905 9.242 1.00 96.44 81 LYS A N 1
ATOM 603 C CA . LYS A 1 81 ? -2.048 -3.137 9.730 1.00 96.44 81 LYS A CA 1
ATOM 604 C C . LYS A 1 81 ? -2.650 -4.354 9.025 1.00 96.44 81 LYS A C 1
ATOM 606 O O . LYS A 1 81 ? -1.890 -5.140 8.465 1.00 96.44 81 LYS A O 1
ATOM 611 N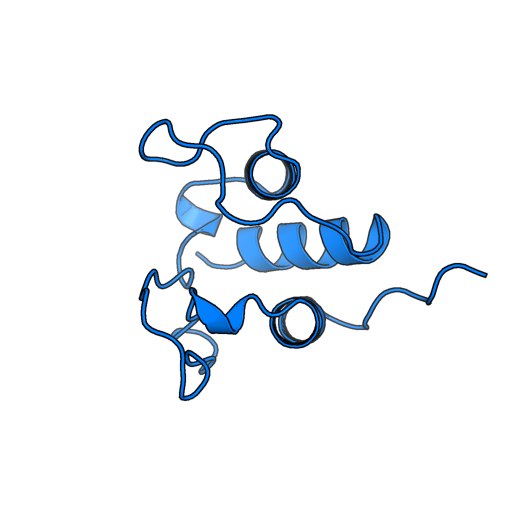 N . VAL A 1 82 ? -3.980 -4.468 9.005 1.00 96.88 82 VAL A N 1
ATOM 612 C CA . VAL A 1 82 ? -4.712 -5.565 8.348 1.00 96.88 82 VAL A CA 1
ATOM 613 C C . VAL A 1 82 ? -4.357 -5.648 6.860 1.00 96.88 82 VAL A C 1
ATOM 615 O O . VAL A 1 82 ? -4.054 -6.725 6.346 1.00 96.88 82 VAL A O 1
ATOM 618 N N . LEU A 1 83 ? -4.322 -4.506 6.171 1.00 97.50 83 LEU A N 1
ATOM 619 C CA . LEU A 1 83 ? -3.953 -4.414 4.762 1.00 97.50 83 LEU A CA 1
ATOM 620 C C . LEU A 1 83 ? -2.513 -4.872 4.509 1.00 97.50 83 LEU A C 1
ATOM 622 O O . LEU A 1 83 ? -2.271 -5.671 3.605 1.00 97.50 83 LEU A O 1
ATOM 626 N N . ALA A 1 84 ? -1.557 -4.373 5.293 1.00 98.06 84 ALA A N 1
ATOM 627 C CA . ALA A 1 84 ? -0.145 -4.685 5.106 1.00 98.06 84 ALA A CA 1
ATOM 628 C C . ALA A 1 84 ? 0.173 -6.157 5.413 1.00 98.06 84 ALA A C 1
ATOM 630 O O . ALA A 1 84 ? 0.941 -6.778 4.681 1.00 98.06 84 ALA A O 1
ATOM 631 N N . GLU A 1 85 ? -0.436 -6.728 6.457 1.00 97.62 85 GLU A N 1
ATOM 632 C CA . GLU A 1 85 ? -0.328 -8.155 6.792 1.00 97.62 85 GLU A CA 1
ATOM 633 C C . GLU A 1 85 ? -0.905 -9.040 5.685 1.00 97.62 85 GLU A C 1
ATOM 635 O O . GLU A 1 85 ? -0.289 -10.033 5.290 1.00 97.62 85 GLU A O 1
ATOM 640 N N . TRP A 1 86 ? -2.057 -8.663 5.130 1.00 97.81 86 TRP A N 1
ATOM 641 C CA . TRP A 1 86 ? -2.646 -9.400 4.021 1.00 97.81 86 TRP A CA 1
ATOM 642 C C . TRP A 1 86 ? -1.789 -9.324 2.754 1.00 97.81 86 TRP A C 1
ATOM 644 O O . TRP A 1 86 ? -1.521 -10.365 2.158 1.00 97.81 86 TRP A O 1
ATOM 654 N N . LEU A 1 87 ? -1.301 -8.144 2.364 1.00 97.56 87 LEU A N 1
ATOM 655 C CA . LEU A 1 87 ? -0.436 -7.995 1.188 1.00 97.56 87 LEU A CA 1
ATOM 656 C C . LEU A 1 87 ? 0.899 -8.754 1.342 1.00 97.56 87 LEU A C 1
ATOM 658 O O . LEU A 1 87 ? 1.348 -9.386 0.391 1.00 97.56 87 LEU A O 1
ATOM 662 N N . GLU A 1 88 ? 1.495 -8.781 2.539 1.00 97.75 88 GLU A N 1
ATOM 663 C CA . GLU A 1 88 ? 2.677 -9.609 2.852 1.00 97.75 88 GLU A CA 1
ATOM 664 C C . GLU A 1 88 ? 2.403 -11.118 2.688 1.00 97.75 88 GLU A C 1
ATOM 666 O O . GLU A 1 88 ? 3.300 -11.903 2.361 1.00 97.75 88 GLU A O 1
ATOM 671 N N . SER A 1 89 ? 1.162 -11.558 2.908 1.00 97.00 89 SER A N 1
ATOM 672 C CA . SER A 1 89 ? 0.781 -12.965 2.736 1.00 97.00 89 SER A CA 1
ATOM 673 C C . SER A 1 89 ? 0.715 -13.411 1.268 1.00 97.00 89 SER A C 1
ATOM 675 O O . SER A 1 89 ? 0.729 -14.613 1.006 1.00 97.00 89 SER A O 1
ATOM 677 N N . LEU A 1 90 ? 0.676 -12.472 0.315 1.00 96.19 90 LEU A N 1
ATOM 678 C CA . LEU A 1 90 ? 0.590 -12.743 -1.120 1.00 96.19 90 LEU A CA 1
ATOM 679 C C . LEU A 1 90 ? 1.979 -13.075 -1.691 1.00 96.19 90 LEU A C 1
ATOM 681 O O . LEU A 1 90 ? 2.775 -12.172 -1.955 1.00 96.19 90 LEU A O 1
ATOM 685 N N . LYS A 1 91 ? 2.277 -14.368 -1.843 1.00 90.31 91 LYS A N 1
ATOM 686 C CA . LYS A 1 91 ? 3.558 -14.896 -2.335 1.00 90.31 91 LYS A CA 1
ATOM 687 C C . LYS A 1 91 ? 3.362 -15.678 -3.623 1.00 90.31 91 LYS A C 1
ATOM 689 O O . LYS A 1 91 ? 2.385 -16.452 -3.690 1.00 90.31 91 LYS A O 1
#

pLDDT: mean 90.55, std 12.04, range [36.66, 98.31]

Radius of gyration: 12.34 Å; Cα contacts (8 Å, |Δi|>4): 134; chains: 1; bounding box: 28×24×34 Å

Secondary structure (DSSP, 8-state):
-PPPPPSSHHHHHHHTTGGGTEEBGGGTBPPPTT----EE-TTGGGT--HHHHHHHHTTSS--TTSPPPSS---S-HHHHHHHHHHHHH--

Solvent-accessible surface area (backbone atoms only — not comparable to full-atom values): 5098 Å² total; per-residue (Å²): 130,80,82,79,58,60,95,42,28,72,55,36,39,56,75,72,51,45,24,49,42,27,26,27,62,83,76,73,38,60,51,45,96,84,35,82,47,86,48,71,44,41,48,46,23,68,79,40,51,36,66,56,49,42,26,21,34,64,52,75,38,56,43,100,84,70,42,63,50,92,62,66,68,80,75,56,74,59,34,47,48,44,32,18,50,44,44,30,66,23,91

Foldseek 3Di:
DADDADPAQVVLCVVQQVLLAEAQVVVPGHRDPNRDHYDYLLAVLVPDALVVQLCLLCQVAADPVRHRDPHHDDHDPVNSSRNSNVSNVRD

Nearest PDB structures (foldseek):
  6kq1-assembly2_B  TM=6.830E-01  e=2.999E-03  Pseudomonas sp.
  2exv-assembly2_C  TM=6.480E-01  e=2.189E-02  Pseudomonas aeruginosa
  3zox-assembly1_A  TM=6.953E-01  e=7.217E-02  Nitrosomonas europaea
  1raq-assembly1_A-2  TM=4.752E-01  e=1.167E+00  Saccharomyces cerevisiae
  5b6q-assembly2_B  TM=4.389E-01  e=2.119E+00  Shewanella violacea